Protein AF-A0A829W8C4-F1 (afdb_monomer)

Secondary structure (DSSP, 8-state):
--GGG--TT-EEEEEEPTTSSGGGGS-TTTTT-GGGGEEEEEEEEE-SSEEEEESSSS--TT-EEEEGGGTTEEP-SSS---EEEES-HHHHHHHHHHHHHHHHHHHHH--GGGTT-S-HHHHHHHHHHHH---

InterPro domains:
  IPR056982 Phage ProQ RNA-binding domain, C-terminal-like [PF24203] (1-131)

pLDDT: mean 91.71, std 7.44, range [55.72, 98.19]

Radius of gyration: 19.22 Å; Cα contacts (8 Å, |Δi|>4): 178; chains: 1; bounding box: 43×37×53 Å

Solvent-accessible surface area (backbone atoms only — not comparable to full-atom values): 7945 Å² total; per-residue (Å²): 140,58,80,83,80,63,53,76,73,38,70,34,30,30,40,52,30,84,90,25,77,61,44,71,76,50,48,84,89,38,71,85,41,70,70,72,40,52,45,72,27,20,28,66,42,83,58,94,53,36,40,31,31,13,69,38,89,86,51,84,57,72,69,44,40,21,29,57,87,56,82,42,38,42,62,69,94,71,92,69,53,34,44,44,75,36,81,43,65,66,58,50,54,52,50,54,49,49,55,48,53,52,49,55,55,49,56,69,70,70,47,88,84,43,75,80,68,64,54,70,70,58,54,51,52,53,50,52,63,72,67,60,76,133

Sequence (134 aa):
MEKSDFKIGQKVYLKINKGSNAARYISKDEVNNFESWINEKVVTKIGKKYITVMDSTESTYGEEKFDITQNFRHYYTVGSANYVLYLSKEDILKDMEYEKLYSEIKNLFSSWKNERKYTLNQLQKVKEILELTD

Mean predicted aligned error: 5.11 Å

Nearest PDB structures (foldseek):
  4qrl-assembly1_A  TM=4.304E-01  e=5.334E+00  Bacteroides uniformis ATCC 8492
  3iyo-assembly1_D  TM=3.008E-01  e=6.741E+00  Paslahepevirus balayani
  3iyo-assembly1_A  TM=3.090E-01  e=7.579E+00  Paslahepevirus balayani

Foldseek 3Di:
DALVLDDAFAKWKKFFDPPDPLCVPQDPVCNPPRVSRIDIWGFQDRDPFWTWTHNGNPDPPPIWIFGNVVVRQTDDDDDHGGIDIGNDPVVSVVVVVVVVVVVVVCVCPPDPVCVVVDDPVVVVVVVVVVPDDD

Structure (mmCIF, N/CA/C/O backbone):
data_AF-A0A829W8C4-F1
#
_entry.id   AF-A0A829W8C4-F1
#
loop_
_atom_site.group_PDB
_atom_site.id
_atom_site.type_symbol
_atom_site.label_atom_id
_atom_site.label_alt_id
_atom_site.label_comp_id
_atom_site.label_asym_id
_atom_site.label_entity_id
_atom_site.label_seq_id
_atom_site.pdbx_PDB_ins_code
_atom_site.Cartn_x
_atom_site.Cartn_y
_atom_site.Cartn_z
_atom_site.occupancy
_atom_site.B_iso_or_equiv
_atom_site.auth_seq_id
_atom_site.auth_comp_id
_atom_site.auth_asym_id
_atom_site.auth_atom_id
_atom_site.pdbx_PDB_model_num
ATOM 1 N N . MET A 1 1 ? 0.452 -11.987 6.641 1.00 93.62 1 MET A N 1
ATOM 2 C CA . MET A 1 1 ? -0.133 -11.338 7.830 1.00 93.62 1 MET A CA 1
ATOM 3 C C . MET A 1 1 ? -1.237 -12.232 8.332 1.00 93.62 1 MET A C 1
ATOM 5 O O . MET A 1 1 ? -1.939 -12.811 7.516 1.00 93.62 1 MET A O 1
ATOM 9 N N . GLU A 1 2 ? -1.394 -12.306 9.641 1.00 95.94 2 GLU A 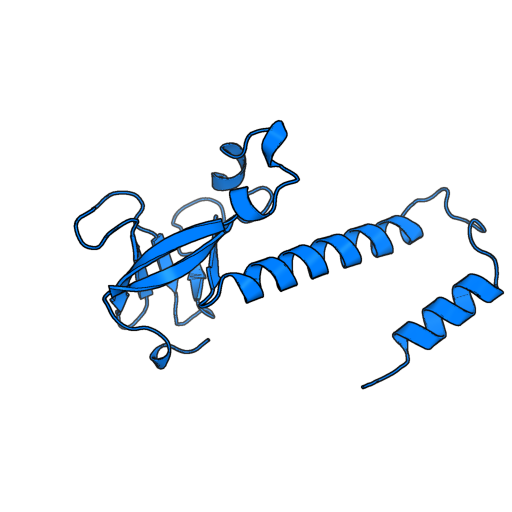N 1
ATOM 10 C CA . GLU A 1 2 ? -2.433 -13.051 10.335 1.00 95.94 2 GLU A CA 1
ATOM 11 C C . GLU A 1 2 ? -3.102 -12.158 11.380 1.00 95.94 2 GLU A C 1
ATOM 13 O O . GLU A 1 2 ? -2.559 -11.142 11.813 1.00 95.94 2 GLU A O 1
ATOM 18 N N . LYS A 1 3 ? -4.309 -12.529 11.822 1.00 96.06 3 LYS A N 1
ATOM 19 C CA . LYS A 1 3 ? -5.058 -11.723 12.803 1.00 96.06 3 LYS A CA 1
ATOM 20 C C . LYS A 1 3 ? -4.269 -11.518 14.107 1.00 96.06 3 LYS A C 1
ATOM 22 O O . LYS A 1 3 ? -4.412 -10.478 14.745 1.00 96.06 3 LYS A O 1
ATOM 27 N N . SER A 1 4 ? -3.471 -12.509 14.501 1.00 96.81 4 SER A N 1
ATOM 28 C CA . SER A 1 4 ? -2.629 -12.493 15.703 1.00 96.81 4 SER A CA 1
ATOM 29 C C . SER A 1 4 ? -1.500 -11.465 15.664 1.00 96.81 4 SER A C 1
ATOM 31 O O . SER A 1 4 ? -0.970 -11.127 16.720 1.00 96.81 4 SER A O 1
ATOM 33 N N . ASP A 1 5 ? -1.153 -10.950 14.483 1.00 96.94 5 ASP A N 1
ATOM 34 C CA . ASP A 1 5 ? -0.078 -9.968 14.317 1.00 96.94 5 ASP A CA 1
ATOM 35 C C . ASP A 1 5 ? -0.493 -8.559 14.776 1.00 96.94 5 ASP A C 1
ATOM 37 O O . ASP A 1 5 ? 0.343 -7.657 14.857 1.00 96.94 5 ASP A O 1
ATOM 41 N N . PHE A 1 6 ? -1.784 -8.365 15.074 1.00 97.62 6 PHE A N 1
ATOM 42 C CA . PHE A 1 6 ? -2.369 -7.078 15.427 1.00 97.62 6 PHE A CA 1
ATOM 43 C C . PHE A 1 6 ? -2.709 -6.985 16.915 1.00 97.62 6 PHE A C 1
ATOM 45 O O . PHE A 1 6 ? -3.290 -7.896 17.512 1.00 97.62 6 PHE A O 1
ATOM 52 N N . LYS A 1 7 ? -2.428 -5.820 17.501 1.00 97.69 7 LYS A N 1
ATOM 53 C CA . LYS A 1 7 ? -2.821 -5.431 18.862 1.00 97.69 7 LYS A CA 1
ATOM 54 C C . LYS A 1 7 ? -3.457 -4.045 18.842 1.00 97.69 7 LYS A C 1
ATOM 56 O O . LYS A 1 7 ? -3.047 -3.186 18.071 1.00 97.69 7 LYS A O 1
ATOM 61 N N . ILE A 1 8 ? -4.453 -3.807 19.693 1.00 96.88 8 ILE A N 1
ATOM 62 C CA . ILE A 1 8 ? -5.032 -2.462 19.839 1.00 96.88 8 ILE A CA 1
ATOM 63 C C . ILE A 1 8 ? -3.941 -1.505 20.342 1.00 96.88 8 ILE A C 1
ATOM 65 O O . ILE A 1 8 ? -3.169 -1.863 21.230 1.00 96.88 8 ILE A O 1
ATOM 69 N N . GLY A 1 9 ? -3.861 -0.313 19.750 1.00 96.06 9 GLY A N 1
ATOM 70 C CA . GLY A 1 9 ? -2.813 0.679 20.003 1.00 96.06 9 GLY A CA 1
ATOM 71 C C . GLY A 1 9 ? -1.538 0.485 19.172 1.00 96.06 9 GLY A C 1
ATOM 72 O O . GLY A 1 9 ? -0.655 1.336 19.210 1.00 96.06 9 GLY A O 1
ATOM 73 N N . GLN A 1 10 ? -1.426 -0.599 18.397 1.00 97.06 10 GLN A N 1
ATOM 74 C CA . GLN A 1 10 ? -0.280 -0.832 17.517 1.00 97.06 10 GLN A CA 1
ATOM 75 C C . GLN A 1 10 ? -0.288 0.134 16.332 1.00 97.06 10 GLN A C 1
ATOM 77 O O . GLN A 1 10 ? -1.314 0.300 15.669 1.00 97.06 10 GLN A O 1
ATOM 82 N N . LYS A 1 11 ? 0.880 0.706 16.025 1.00 97.62 11 LYS A N 1
ATOM 83 C CA . LYS A 1 11 ? 1.105 1.433 14.776 1.00 97.62 11 LYS A CA 1
ATOM 84 C C . LYS A 1 11 ? 1.200 0.455 13.603 1.00 97.62 11 LYS A C 1
ATOM 86 O O . LYS A 1 11 ? 1.902 -0.551 13.684 1.00 97.62 11 LYS A O 1
ATOM 91 N N . VAL A 1 12 ? 0.512 0.778 12.520 1.00 98.00 12 VAL A N 1
ATOM 92 C CA . VAL A 1 12 ? 0.529 0.067 11.240 1.00 98.00 12 VAL A CA 1
ATOM 93 C C . VAL A 1 12 ? 0.635 1.078 10.104 1.00 98.00 12 VAL A C 1
ATOM 95 O O . VAL A 1 12 ? 0.456 2.281 10.312 1.00 98.00 12 VAL A O 1
ATOM 98 N N . TYR A 1 13 ? 0.918 0.590 8.903 1.00 98.06 13 TYR A N 1
ATOM 99 C CA . TYR A 1 13 ? 1.208 1.437 7.754 1.00 98.06 13 TYR A CA 1
ATOM 100 C C . TYR A 1 13 ? 0.284 1.089 6.595 1.00 98.06 13 TYR A C 1
ATOM 102 O O . TYR A 1 13 ? 0.025 -0.083 6.319 1.00 98.06 13 TYR A O 1
ATOM 110 N N . LEU A 1 14 ? -0.226 2.113 5.920 1.00 97.75 14 LEU A N 1
ATOM 111 C CA . LEU A 1 14 ? -1.082 1.968 4.754 1.00 97.75 14 LEU A CA 1
ATOM 112 C C . LEU A 1 14 ? -0.350 2.475 3.516 1.00 97.75 14 LEU A C 1
ATOM 114 O O . LEU A 1 14 ? -0.043 3.663 3.437 1.00 97.75 14 LEU A O 1
ATOM 118 N N . LYS A 1 15 ? -0.137 1.601 2.529 1.00 97.50 15 LYS A N 1
ATOM 119 C CA . LYS A 1 15 ? 0.286 2.006 1.183 1.00 97.50 15 LYS A CA 1
ATOM 120 C C . LYS A 1 15 ? -0.933 2.490 0.407 1.00 97.50 15 LYS A C 1
ATOM 122 O O . LYS A 1 15 ? -1.916 1.756 0.294 1.00 97.50 15 LYS A O 1
ATOM 127 N N . ILE A 1 16 ? -0.870 3.687 -0.163 1.00 96.81 16 ILE A N 1
ATOM 128 C CA . ILE A 1 16 ? -1.892 4.198 -1.080 1.00 96.81 16 ILE A CA 1
ATOM 129 C C . ILE A 1 16 ? -1.815 3.435 -2.409 1.00 96.81 16 ILE A C 1
ATOM 131 O O . ILE A 1 16 ? -0.764 3.351 -3.043 1.00 96.81 16 ILE A O 1
ATOM 135 N N . ASN A 1 17 ? -2.946 2.910 -2.878 1.00 94.88 17 ASN A N 1
ATOM 136 C CA . ASN A 1 17 ? -3.037 2.279 -4.190 1.00 94.88 17 ASN A CA 1
ATOM 137 C C . ASN A 1 17 ? -2.947 3.327 -5.302 1.00 94.88 17 ASN A C 1
ATOM 139 O O . ASN A 1 17 ? -3.746 4.270 -5.353 1.00 94.88 17 ASN A O 1
ATOM 143 N N . LYS A 1 18 ? -2.022 3.127 -6.245 1.00 90.69 18 LYS A N 1
ATOM 144 C CA . LYS A 1 18 ? -1.921 3.940 -7.465 1.00 90.69 18 LYS A CA 1
ATOM 145 C C . LYS A 1 18 ? -3.247 3.909 -8.233 1.00 90.69 18 LYS A C 1
ATOM 147 O O . LYS A 1 18 ? -3.854 2.857 -8.407 1.00 90.69 18 LYS A O 1
ATOM 152 N N . GLY A 1 19 ? -3.714 5.080 -8.668 1.00 89.31 19 GLY A N 1
ATOM 153 C CA . GLY A 1 19 ? -4.991 5.232 -9.379 1.00 89.31 19 GLY A CA 1
ATOM 154 C C . GLY A 1 19 ? -6.249 5.147 -8.502 1.00 89.31 19 GLY A C 1
ATOM 155 O O . GLY A 1 19 ? -7.356 5.259 -9.028 1.00 89.31 19 GLY A O 1
ATOM 156 N N . SER A 1 20 ? -6.109 4.976 -7.184 1.00 93.44 20 SER A N 1
ATOM 157 C CA . SER A 1 20 ? -7.236 5.053 -6.249 1.00 93.44 20 SER A CA 1
ATOM 158 C C . SER A 1 20 ? -7.691 6.496 -6.001 1.00 93.44 20 SER A C 1
ATOM 160 O O . SER A 1 20 ? -7.036 7.455 -6.417 1.00 93.44 20 SER A O 1
ATOM 162 N N . ASN A 1 21 ? -8.815 6.677 -5.299 1.00 92.56 21 ASN A N 1
ATOM 163 C CA . ASN A 1 21 ? -9.274 8.019 -4.943 1.00 92.56 21 ASN A CA 1
ATOM 164 C C . ASN A 1 21 ? -8.304 8.706 -3.968 1.00 92.56 21 ASN A C 1
ATOM 166 O O . ASN A 1 21 ? -8.066 9.901 -4.103 1.00 92.56 21 ASN A O 1
ATOM 170 N N . ALA A 1 22 ? -7.697 7.952 -3.045 1.00 92.94 22 ALA A N 1
ATOM 171 C CA . ALA A 1 22 ? -6.692 8.480 -2.120 1.00 92.94 22 ALA A CA 1
ATOM 172 C C . ALA A 1 22 ? -5.451 9.033 -2.846 1.00 92.94 22 ALA A C 1
ATOM 174 O O . ALA A 1 22 ? -4.919 10.066 -2.451 1.00 92.94 22 ALA A O 1
ATOM 175 N N . ALA A 1 23 ? -5.045 8.418 -3.962 1.00 94.00 23 ALA A N 1
ATOM 176 C CA . ALA A 1 23 ? -3.901 8.883 -4.751 1.00 94.00 23 ALA A CA 1
ATOM 177 C C . ALA A 1 23 ? -4.100 10.278 -5.376 1.00 94.00 23 ALA A C 1
ATOM 179 O O . ALA A 1 23 ? -3.126 10.918 -5.759 1.00 94.00 23 ALA A O 1
ATOM 180 N N . ARG A 1 24 ? -5.342 10.777 -5.478 1.00 91.31 24 ARG A N 1
ATOM 181 C CA . ARG A 1 24 ? -5.637 12.113 -6.035 1.00 91.31 24 ARG A CA 1
ATOM 182 C C . ARG A 1 24 ? -5.159 13.260 -5.151 1.00 91.31 24 ARG A C 1
ATOM 184 O O . ARG A 1 24 ? -5.087 14.388 -5.628 1.00 91.31 24 ARG A O 1
ATOM 191 N N . TYR A 1 25 ? -4.883 12.974 -3.883 1.00 91.31 25 TYR A N 1
ATOM 192 C CA . TYR A 1 25 ? -4.434 13.963 -2.908 1.00 91.31 25 TYR A CA 1
ATOM 193 C C . TYR A 1 25 ? -2.909 14.034 -2.793 1.00 91.31 25 TYR A C 1
ATOM 195 O O . TYR A 1 25 ? -2.404 14.883 -2.068 1.00 91.31 25 TYR A O 1
ATOM 203 N N . ILE A 1 26 ? -2.181 13.184 -3.522 1.00 92.69 26 ILE A N 1
ATOM 204 C CA . ILE A 1 26 ? -0.722 13.252 -3.610 1.00 92.69 26 ILE A CA 1
ATOM 205 C C . ILE A 1 26 ? -0.366 14.335 -4.624 1.00 92.69 26 ILE A C 1
ATOM 207 O O . ILE A 1 26 ? -0.836 14.312 -5.768 1.00 92.69 26 ILE A O 1
ATOM 211 N N . SER A 1 27 ? 0.438 15.310 -4.202 1.00 90.50 27 SER A N 1
ATOM 212 C CA . SER A 1 27 ? 0.825 16.411 -5.077 1.00 90.50 27 SER A CA 1
ATOM 213 C C . SER A 1 27 ? 1.744 15.935 -6.208 1.00 90.50 27 SER A C 1
ATOM 215 O O . SER A 1 27 ? 2.403 14.896 -6.129 1.00 90.50 27 SER A O 1
ATOM 217 N N . LYS A 1 28 ? 1.810 16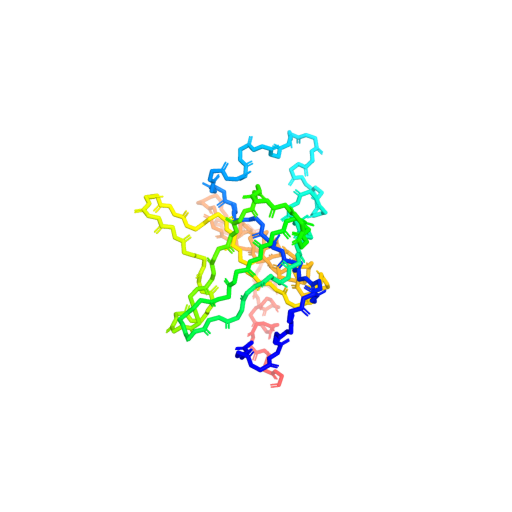.711 -7.296 1.00 88.62 28 LYS A N 1
ATOM 218 C CA . LYS A 1 28 ? 2.688 16.388 -8.435 1.00 88.62 28 LYS A CA 1
ATOM 219 C C . LYS A 1 28 ? 4.163 16.349 -8.039 1.00 88.62 28 LYS A C 1
ATOM 221 O O . LYS A 1 28 ? 4.902 15.543 -8.594 1.00 88.62 28 LYS A O 1
ATOM 226 N N . ASP A 1 29 ? 4.559 17.183 -7.084 1.00 90.75 29 ASP A N 1
ATOM 227 C CA . ASP A 1 29 ? 5.940 17.258 -6.606 1.00 90.75 29 ASP A CA 1
ATOM 228 C C . ASP A 1 29 ? 6.291 16.062 -5.703 1.00 90.75 29 ASP A C 1
ATOM 230 O O . ASP A 1 29 ? 7.450 15.663 -5.607 1.00 90.75 29 ASP A O 1
ATOM 234 N N . GLU A 1 30 ? 5.283 15.426 -5.103 1.00 89.75 30 GLU A N 1
ATOM 235 C CA . GLU A 1 30 ? 5.442 14.283 -4.202 1.00 89.75 30 GLU A CA 1
ATOM 236 C C . GLU A 1 30 ? 5.236 12.928 -4.882 1.00 89.75 30 GLU A C 1
ATOM 238 O O . GLU A 1 30 ? 5.602 11.903 -4.316 1.00 89.75 30 GLU A O 1
ATOM 243 N N . VAL A 1 31 ? 4.719 12.890 -6.114 1.00 86.19 31 VAL A N 1
ATOM 244 C CA . VAL A 1 31 ? 4.353 11.640 -6.807 1.00 86.19 31 VAL A CA 1
ATOM 245 C C . VAL A 1 31 ? 5.501 10.620 -6.882 1.00 86.19 31 VAL A C 1
ATOM 247 O O . VAL A 1 31 ? 5.253 9.416 -6.866 1.00 86.19 31 VAL A O 1
ATOM 250 N N . ASN A 1 32 ? 6.751 11.095 -6.914 1.00 86.38 32 ASN A N 1
ATOM 251 C CA . ASN A 1 32 ? 7.962 10.268 -6.966 1.00 86.38 32 ASN A CA 1
ATOM 252 C C . ASN A 1 32 ? 8.602 10.012 -5.590 1.00 86.38 32 ASN A C 1
ATOM 254 O O . ASN A 1 32 ? 9.584 9.278 -5.502 1.00 86.38 32 ASN A O 1
ATOM 258 N N . ASN A 1 33 ? 8.074 10.608 -4.522 1.00 91.44 33 ASN A N 1
ATOM 259 C CA . ASN A 1 33 ? 8.527 10.395 -3.155 1.00 91.44 33 ASN A CA 1
ATOM 260 C C . ASN A 1 33 ? 7.684 9.295 -2.500 1.00 91.44 33 ASN A C 1
ATOM 262 O O . ASN A 1 33 ? 6.520 9.529 -2.177 1.00 91.44 33 ASN A O 1
ATOM 266 N N . PHE A 1 34 ? 8.269 8.117 -2.267 1.00 91.56 34 PHE A N 1
ATOM 267 C CA . PHE A 1 34 ? 7.559 6.969 -1.688 1.00 91.56 34 PHE A CA 1
ATOM 268 C C . PHE A 1 34 ? 6.912 7.265 -0.335 1.00 91.56 34 PHE A C 1
ATOM 270 O O . PHE A 1 34 ? 5.830 6.761 -0.062 1.00 91.56 34 PHE A O 1
ATOM 277 N N . GLU A 1 35 ? 7.514 8.140 0.465 1.00 92.50 35 GLU A N 1
ATOM 278 C CA . GLU A 1 35 ? 6.984 8.532 1.772 1.00 92.50 35 GLU A CA 1
ATOM 279 C C . GLU A 1 35 ? 5.588 9.158 1.685 1.00 92.50 35 GLU A C 1
ATOM 281 O O . GLU A 1 35 ? 4.736 8.892 2.526 1.00 92.50 35 GLU A O 1
ATOM 286 N N . SER A 1 36 ? 5.309 9.916 0.621 1.00 93.75 36 SER A N 1
ATOM 287 C CA . SER A 1 36 ? 3.993 10.541 0.410 1.00 93.75 36 SER A CA 1
ATOM 288 C C . SER A 1 36 ? 2.870 9.540 0.113 1.00 93.75 36 SER A C 1
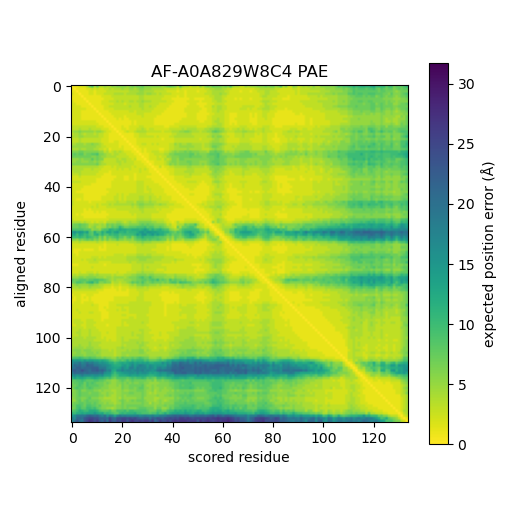ATOM 290 O O . SER A 1 36 ? 1.690 9.880 0.177 1.00 93.75 36 SER A O 1
ATOM 292 N N . TRP A 1 37 ? 3.227 8.293 -0.205 1.00 96.00 37 TRP A N 1
ATOM 293 C CA . TRP A 1 37 ? 2.290 7.205 -0.475 1.00 96.00 37 TRP A CA 1
ATOM 294 C C . TRP A 1 37 ? 2.004 6.350 0.765 1.00 96.00 37 TRP A C 1
ATOM 296 O O . TRP A 1 37 ? 1.295 5.346 0.649 1.00 96.00 37 TRP A O 1
ATOM 306 N N . ILE A 1 38 ? 2.554 6.711 1.929 1.00 96.56 38 ILE A N 1
ATOM 307 C CA . ILE A 1 38 ? 2.476 5.926 3.162 1.00 96.56 38 ILE A CA 1
ATOM 308 C C . ILE A 1 38 ? 1.745 6.724 4.238 1.00 96.56 38 ILE A C 1
ATOM 310 O O . ILE A 1 38 ? 2.203 7.779 4.664 1.00 96.56 38 ILE A O 1
ATOM 314 N N . ASN A 1 39 ? 0.647 6.165 4.745 1.00 95.44 39 ASN A N 1
ATOM 315 C CA . ASN A 1 39 ? -0.040 6.708 5.912 1.00 95.44 39 ASN A CA 1
ATOM 316 C C . ASN A 1 39 ? 0.256 5.854 7.144 1.00 95.44 39 ASN A C 1
ATOM 318 O O . ASN A 1 39 ? 0.051 4.639 7.128 1.00 95.44 39 ASN A O 1
ATOM 322 N N . GLU A 1 40 ? 0.669 6.492 8.233 1.00 96.25 40 GLU A N 1
ATOM 323 C CA . GLU A 1 40 ? 0.738 5.844 9.541 1.00 96.25 40 GLU A CA 1
ATOM 324 C C . GLU A 1 40 ? -0.643 5.857 10.199 1.00 96.25 40 GLU A C 1
ATOM 326 O O . GLU A 1 40 ? -1.334 6.875 10.204 1.00 96.25 40 GLU A O 1
ATOM 331 N N . LYS A 1 41 ? -1.058 4.719 10.755 1.00 96.44 41 LYS A N 1
ATOM 332 C CA . LYS A 1 41 ? -2.332 4.570 11.463 1.00 96.44 41 LYS A CA 1
ATOM 333 C C . LYS A 1 41 ? -2.138 3.748 12.729 1.00 96.44 41 LYS A C 1
ATOM 335 O O . LYS A 1 41 ? -1.142 3.046 12.894 1.00 96.44 41 LYS A O 1
ATOM 340 N N . VAL A 1 42 ? -3.123 3.796 13.612 1.00 97.06 42 VAL A N 1
ATOM 341 C CA . VAL A 1 42 ? -3.179 3.013 14.844 1.00 97.06 42 VAL A CA 1
ATOM 342 C C . VAL A 1 42 ? -4.340 2.032 14.774 1.00 97.06 42 VAL A C 1
ATOM 344 O O . VAL A 1 42 ? -5.451 2.401 14.397 1.00 97.06 42 VAL A O 1
ATOM 347 N N . VAL A 1 43 ? -4.105 0.779 15.158 1.00 97.62 43 VAL A N 1
ATOM 348 C CA . VAL A 1 43 ? -5.155 -0.238 15.290 1.00 97.62 43 VAL A CA 1
ATOM 349 C C . VAL A 1 43 ? -6.064 0.126 16.462 1.00 97.62 43 VAL A C 1
ATOM 351 O O . VAL A 1 43 ? -5.633 0.117 17.614 1.00 97.62 43 VAL A O 1
ATOM 354 N N . THR A 1 44 ? -7.339 0.395 16.195 1.00 97.00 44 THR A N 1
ATOM 355 C CA . THR A 1 44 ? -8.314 0.781 17.231 1.00 97.00 44 THR A CA 1
ATOM 356 C C . THR A 1 44 ? -9.297 -0.334 17.564 1.00 97.00 44 THR A C 1
ATOM 358 O O . THR A 1 44 ? -9.799 -0.404 18.686 1.00 97.00 44 THR A O 1
ATOM 361 N N . LYS A 1 45 ? -9.551 -1.258 16.629 1.00 96.25 45 LYS A N 1
ATOM 362 C CA . LYS A 1 45 ? -10.455 -2.393 16.855 1.00 96.25 45 LYS A CA 1
ATOM 363 C C . LYS A 1 45 ? -10.009 -3.636 16.100 1.00 96.25 45 LYS A C 1
ATOM 365 O O . LYS A 1 45 ? -9.701 -3.588 14.914 1.00 96.25 45 LYS A O 1
ATOM 370 N N . ILE A 1 46 ? -10.075 -4.776 16.782 1.00 97.69 46 ILE A N 1
ATOM 371 C CA . ILE A 1 46 ? -9.818 -6.100 16.209 1.00 97.69 46 ILE A CA 1
ATOM 372 C C . ILE A 1 46 ? -11.106 -6.916 16.322 1.00 97.69 46 ILE A C 1
ATOM 374 O O . ILE A 1 46 ? -11.438 -7.464 17.372 1.00 97.69 46 ILE A O 1
ATOM 378 N N . GLY A 1 47 ? -11.879 -6.965 15.241 1.00 96.38 47 GLY A N 1
ATOM 379 C CA . GLY A 1 47 ? -13.139 -7.695 15.174 1.00 96.38 47 GLY A CA 1
ATOM 380 C C . GLY A 1 47 ? -12.979 -9.160 14.764 1.00 96.38 47 GLY A C 1
ATOM 381 O O . GLY A 1 47 ? -11.882 -9.689 14.578 1.00 96.38 47 GLY A O 1
ATOM 382 N N . LYS A 1 48 ? -14.114 -9.846 14.586 1.00 95.69 48 LYS A N 1
ATOM 383 C CA . LYS A 1 48 ? -14.138 -11.187 13.978 1.00 95.69 48 LYS A CA 1
ATOM 384 C C . LYS A 1 48 ? -13.807 -11.134 12.483 1.00 95.69 48 LYS A C 1
ATOM 386 O O . LYS A 1 48 ? -13.046 -11.966 12.014 1.00 95.69 48 LYS A O 1
ATOM 391 N N . LYS A 1 49 ? -14.384 -10.159 11.772 1.00 96.56 49 LYS A N 1
ATOM 392 C CA . LYS A 1 49 ? -14.255 -10.001 10.317 1.00 96.56 49 LYS A CA 1
ATOM 393 C C . LYS A 1 49 ? -13.263 -8.912 9.905 1.00 96.56 49 LYS A C 1
ATOM 395 O O . LYS A 1 49 ? -12.603 -9.063 8.890 1.00 96.56 49 LYS A O 1
ATOM 400 N N . TYR A 1 50 ? -13.149 -7.836 10.682 1.00 97.94 50 TYR A N 1
ATOM 401 C CA . TYR A 1 50 ? -12.378 -6.658 10.286 1.00 97.94 50 TYR A CA 1
ATOM 402 C C . TYR A 1 50 ? -11.330 -6.265 11.324 1.00 97.94 50 TYR A C 1
ATOM 404 O O . TYR A 1 50 ? -11.589 -6.371 12.525 1.00 97.94 50 TYR A O 1
ATOM 412 N N . ILE A 1 51 ? -10.200 -5.745 10.849 1.00 97.81 51 ILE A N 1
ATOM 413 C CA . ILE A 1 51 ? -9.318 -4.850 11.606 1.00 97.81 51 ILE A CA 1
ATOM 414 C C . ILE A 1 51 ? -9.707 -3.414 11.258 1.00 97.81 51 ILE A C 1
ATOM 416 O O . ILE A 1 51 ? -9.891 -3.105 10.082 1.00 97.81 51 ILE A O 1
ATOM 420 N N . THR A 1 52 ? -9.837 -2.552 12.262 1.00 97.38 52 THR A N 1
ATOM 421 C CA . THR A 1 52 ? -10.078 -1.116 12.084 1.00 97.38 52 THR A CA 1
ATOM 422 C C . THR A 1 52 ? -8.848 -0.333 12.515 1.00 97.38 52 THR A C 1
ATOM 424 O O . THR A 1 52 ? -8.289 -0.600 13.585 1.00 97.38 52 THR A O 1
ATOM 427 N N . VAL A 1 53 ? -8.460 0.645 11.701 1.00 97.25 53 VAL A N 1
ATOM 428 C CA . VAL A 1 53 ? -7.335 1.546 11.963 1.00 97.25 53 VAL A CA 1
ATOM 429 C C . VAL A 1 53 ? -7.768 3.000 11.778 1.00 97.25 53 V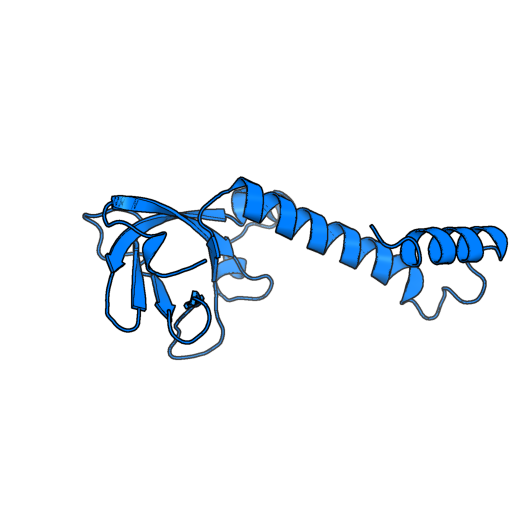AL A C 1
ATOM 431 O O . VAL A 1 53 ? -8.654 3.283 10.975 1.00 97.25 53 VAL A O 1
ATOM 434 N N . MET A 1 54 ? -7.167 3.914 12.534 1.00 95.88 54 MET A N 1
ATOM 435 C CA . MET A 1 54 ? -7.485 5.351 12.548 1.00 95.88 54 MET A CA 1
ATOM 436 C C . MET A 1 54 ? -6.200 6.172 12.732 1.00 95.88 54 MET A C 1
ATOM 438 O O . MET A 1 54 ? -5.156 5.602 13.040 1.00 95.88 54 MET A O 1
ATOM 442 N N . ASP A 1 55 ? -6.246 7.495 12.548 1.00 92.19 55 ASP A N 1
ATOM 443 C CA . ASP A 1 55 ? -5.065 8.365 12.761 1.00 92.19 55 ASP A CA 1
ATOM 444 C C . ASP A 1 55 ? -4.587 8.364 14.219 1.00 92.19 55 ASP A C 1
ATOM 446 O O . ASP A 1 55 ? -3.397 8.466 14.506 1.00 92.19 55 ASP A O 1
ATOM 450 N N . SER A 1 56 ? -5.520 8.206 15.154 1.00 86.00 56 SER A N 1
ATOM 451 C CA . SER A 1 56 ? -5.243 8.049 16.576 1.00 86.00 56 SER A CA 1
ATOM 452 C C . SER A 1 56 ? -6.337 7.209 17.228 1.00 86.00 56 SER A C 1
ATOM 454 O O . SER A 1 56 ? -7.387 6.963 16.635 1.00 86.00 56 SER A O 1
ATOM 456 N N . THR A 1 57 ? -6.116 6.783 18.471 1.00 79.31 57 THR A N 1
ATOM 457 C CA . THR A 1 57 ? -7.122 6.058 19.263 1.00 79.31 57 THR A CA 1
ATOM 458 C C . THR A 1 57 ? -8.300 6.927 19.708 1.00 79.31 57 THR A C 1
ATOM 460 O O . THR A 1 57 ? -9.301 6.388 20.168 1.00 79.31 57 THR A O 1
ATOM 463 N N . GLU A 1 58 ? -8.183 8.251 19.591 1.00 80.06 58 GLU A N 1
ATOM 464 C CA . GLU A 1 58 ? -9.189 9.229 20.031 1.00 80.06 58 GLU A CA 1
ATOM 465 C C . GLU A 1 58 ? -9.965 9.854 18.859 1.00 80.06 58 GLU A C 1
ATOM 467 O O . GLU A 1 58 ? -10.975 10.524 19.064 1.00 80.06 58 GLU A O 1
ATOM 472 N N . SER A 1 59 ? -9.508 9.641 17.622 1.00 74.69 59 SER A N 1
ATOM 473 C CA . SER A 1 59 ? -10.138 10.175 16.415 1.00 74.69 59 SER A CA 1
ATOM 474 C C . SER A 1 59 ? -11.237 9.247 15.901 1.00 74.69 59 SER A C 1
ATOM 476 O O . SER A 1 59 ? -11.084 8.030 15.892 1.00 74.69 59 SER A O 1
ATOM 478 N N . THR A 1 60 ? -12.328 9.821 15.394 1.00 72.44 60 THR A N 1
ATOM 479 C CA . THR A 1 60 ? -13.316 9.109 14.561 1.00 72.44 60 THR A CA 1
ATOM 480 C C . THR A 1 60 ? -13.128 9.377 13.065 1.00 72.44 60 THR A C 1
ATOM 482 O O . THR A 1 60 ? -13.816 8.780 12.237 1.00 72.44 60 THR A O 1
ATOM 485 N N . TYR A 1 61 ? -12.193 10.260 12.705 1.00 74.38 61 TYR A N 1
ATOM 486 C CA . TYR A 1 61 ? -11.831 10.568 11.325 1.00 74.38 61 TYR A CA 1
ATOM 487 C C . TYR A 1 61 ? -10.736 9.629 10.815 1.00 74.38 61 TYR A C 1
ATOM 489 O O . TYR A 1 61 ? -9.891 9.156 11.578 1.00 74.38 61 TYR A O 1
ATOM 497 N N . GLY A 1 62 ? -10.757 9.374 9.503 1.00 81.94 62 GLY A N 1
ATOM 498 C CA . GLY A 1 62 ? -9.761 8.528 8.848 1.00 81.94 62 GLY A CA 1
ATOM 499 C C . G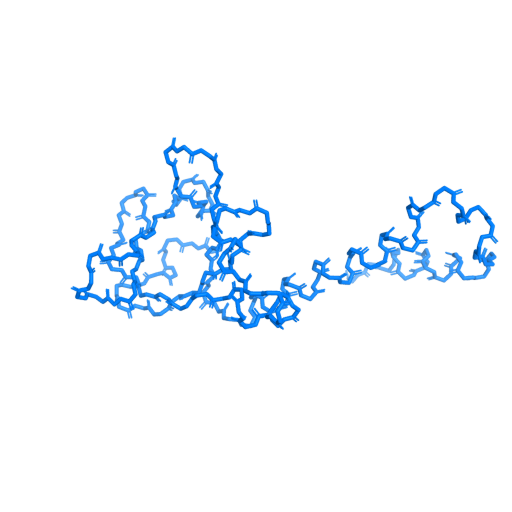LY A 1 62 ? -9.848 7.055 9.253 1.00 81.94 62 GLY A C 1
ATOM 500 O O . GLY A 1 62 ? -8.810 6.389 9.281 1.00 81.94 62 GLY A O 1
ATOM 501 N N . GLU A 1 63 ? -11.051 6.584 9.613 1.00 93.31 63 GLU A N 1
ATOM 502 C CA . GLU A 1 63 ? -11.343 5.176 9.889 1.00 93.31 63 GLU A CA 1
ATOM 503 C C . GLU A 1 63 ? -11.224 4.348 8.607 1.00 93.31 63 GLU A C 1
ATOM 505 O O . GLU A 1 63 ? -12.024 4.504 7.688 1.00 93.31 63 GLU A O 1
ATOM 510 N N . GLU A 1 64 ? -10.292 3.401 8.596 1.00 96.12 64 GLU A N 1
ATOM 511 C CA . GLU A 1 64 ? -10.148 2.416 7.526 1.00 96.12 64 GLU A CA 1
ATOM 512 C C . GLU A 1 64 ? -10.365 1.006 8.087 1.00 96.12 64 GLU A C 1
ATOM 514 O O . GLU A 1 64 ? -9.962 0.686 9.213 1.00 96.12 64 GLU A O 1
ATOM 519 N N . LYS A 1 65 ? -11.016 0.139 7.306 1.00 97.38 65 LYS A N 1
ATOM 520 C CA . LYS A 1 65 ? -11.332 -1.243 7.703 1.00 97.38 65 LYS A CA 1
ATOM 521 C C . LYS A 1 65 ? -10.713 -2.236 6.736 1.00 97.38 65 LYS A C 1
ATOM 523 O O . LYS A 1 65 ? -10.813 -2.066 5.529 1.00 97.38 65 LYS A O 1
ATOM 528 N N . PHE A 1 66 ? -10.154 -3.320 7.256 1.00 98.19 66 PHE A N 1
ATOM 529 C CA . PHE A 1 66 ? -9.514 -4.369 6.461 1.00 98.19 66 PHE A CA 1
ATOM 530 C C . PHE A 1 66 ? -10.136 -5.725 6.782 1.00 98.19 66 PHE A C 1
ATOM 532 O O . PHE A 1 66 ? -10.218 -6.113 7.948 1.00 98.19 66 PHE A O 1
ATOM 539 N N . ASP A 1 67 ? -10.616 -6.426 5.755 1.00 97.75 67 ASP A N 1
ATOM 540 C CA . ASP A 1 67 ? -11.314 -7.706 5.879 1.00 97.75 67 ASP A CA 1
ATOM 541 C C . ASP A 1 67 ? -10.322 -8.857 6.059 1.00 97.75 67 ASP A C 1
ATOM 543 O O . ASP A 1 67 ? -9.629 -9.266 5.129 1.00 97.75 67 ASP A O 1
ATOM 547 N N . ILE A 1 68 ? -10.288 -9.405 7.271 1.00 97.25 68 ILE A N 1
ATOM 548 C CA . ILE A 1 68 ? -9.413 -10.511 7.672 1.00 97.25 68 ILE A CA 1
ATOM 549 C C . ILE A 1 68 ? -9.707 -11.757 6.825 1.00 97.25 68 ILE A C 1
ATOM 551 O O . ILE A 1 68 ? -8.798 -12.505 6.485 1.00 97.25 68 ILE A O 1
ATOM 555 N N . THR A 1 69 ? -10.969 -11.969 6.435 1.00 95.44 69 THR A N 1
ATOM 556 C CA . THR A 1 69 ? -11.383 -13.145 5.651 1.00 95.44 69 THR A CA 1
ATOM 557 C C . THR A 1 69 ? -10.994 -13.052 4.177 1.00 95.44 69 THR A C 1
ATOM 559 O O . THR A 1 69 ? -11.049 -14.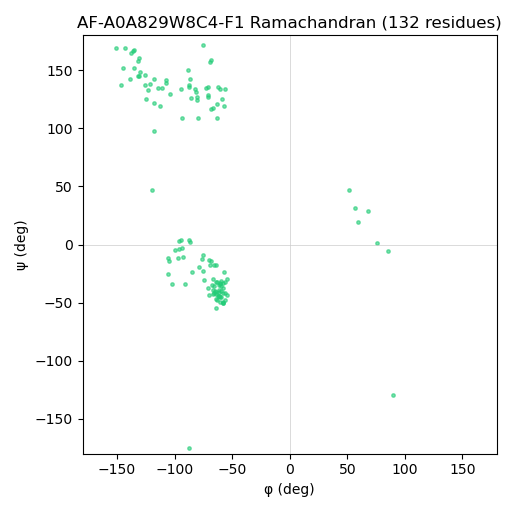050 3.465 1.00 95.44 69 THR A O 1
ATOM 562 N N . GLN A 1 70 ? -10.575 -11.868 3.721 1.00 94.88 70 GLN A N 1
ATOM 563 C CA . GLN A 1 70 ? -10.101 -11.622 2.362 1.00 94.88 70 GLN A CA 1
ATOM 564 C C . GLN A 1 70 ? -8.659 -11.119 2.357 1.00 94.88 70 GLN A C 1
ATOM 566 O O . GLN A 1 70 ? -8.349 -10.136 1.688 1.00 94.88 70 GLN A O 1
ATOM 571 N N . ASN A 1 71 ? -7.783 -11.781 3.119 1.00 95.00 71 ASN A N 1
ATOM 572 C CA . ASN A 1 71 ? -6.356 -11.458 3.190 1.00 95.00 71 ASN A CA 1
ATOM 573 C C . ASN A 1 71 ? -6.100 -9.965 3.475 1.00 95.00 71 ASN A C 1
ATOM 575 O O . ASN A 1 71 ? -5.328 -9.302 2.786 1.00 95.00 71 ASN A O 1
ATOM 579 N N . PHE A 1 72 ? -6.815 -9.419 4.462 1.00 97.06 72 PHE A N 1
ATOM 580 C CA . PHE A 1 72 ? -6.721 -8.017 4.875 1.00 97.06 72 PHE A CA 1
ATOM 581 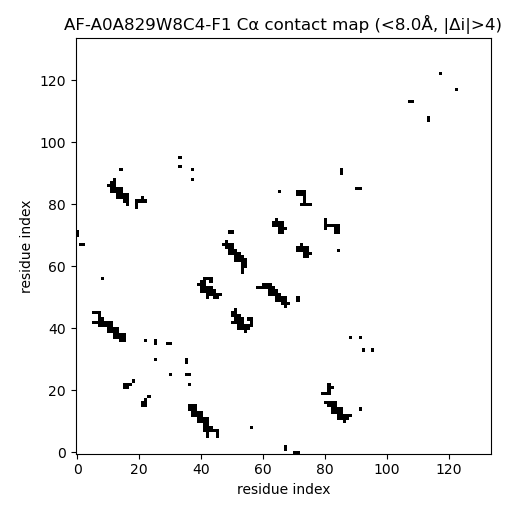C C . PHE A 1 72 ? -6.994 -7.025 3.741 1.00 97.06 72 PHE A C 1
ATOM 583 O O . PHE A 1 72 ? -6.448 -5.925 3.727 1.00 97.06 72 PHE A O 1
ATOM 590 N N . ARG A 1 73 ? -7.859 -7.380 2.784 1.00 96.25 73 ARG A N 1
ATOM 591 C CA . ARG A 1 73 ? -8.288 -6.451 1.737 1.00 96.25 73 ARG A CA 1
ATOM 592 C C . ARG A 1 73 ? -8.989 -5.249 2.359 1.00 96.25 73 ARG A C 1
ATOM 594 O O . ARG A 1 73 ? -9.874 -5.403 3.201 1.00 96.25 73 ARG A O 1
ATOM 601 N N . HIS A 1 74 ? -8.629 -4.056 1.898 1.00 97.62 74 HIS A N 1
ATOM 602 C CA . HIS A 1 74 ? -9.307 -2.835 2.304 1.00 97.62 74 HIS A CA 1
ATOM 603 C C . HIS A 1 74 ? -10.799 -2.896 1.954 1.00 97.62 74 HIS A C 1
ATOM 605 O O . HIS A 1 74 ? -11.170 -3.152 0.804 1.00 97.62 74 HIS A O 1
ATOM 611 N N . TYR A 1 75 ? -11.645 -2.691 2.958 1.00 96.31 75 TYR A N 1
ATOM 612 C CA . TYR A 1 75 ? -13.091 -2.694 2.836 1.00 96.31 75 TYR A CA 1
ATOM 613 C C . TYR A 1 75 ? -13.573 -1.345 2.307 1.00 96.31 75 TYR A C 1
ATOM 615 O O . TYR A 1 75 ? -13.232 -0.292 2.832 1.00 96.31 75 TYR A O 1
ATOM 623 N N . TYR A 1 76 ? -14.428 -1.384 1.295 1.00 91.19 76 TYR A N 1
ATOM 624 C CA . TYR A 1 76 ? -15.078 -0.212 0.726 1.00 91.19 76 TYR A CA 1
ATOM 625 C C . TYR A 1 76 ? -16.488 -0.598 0.283 1.00 91.19 76 TYR A C 1
ATOM 627 O O . TYR A 1 76 ? -16.755 -1.753 -0.051 1.00 91.19 76 TYR A O 1
ATOM 635 N N . THR A 1 77 ? -17.404 0.366 0.281 1.00 87.25 77 THR A N 1
ATOM 636 C CA . THR A 1 77 ? -18.791 0.156 -0.163 1.00 87.25 77 THR A CA 1
ATOM 637 C C . THR A 1 77 ? -18.976 0.448 -1.648 1.00 87.25 77 THR A C 1
ATOM 639 O O . THR A 1 77 ? -19.759 -0.223 -2.312 1.00 87.25 77 THR A O 1
ATOM 642 N N . VAL A 1 78 ? -18.245 1.430 -2.182 1.00 83.94 78 VAL A N 1
ATOM 643 C CA . VAL A 1 78 ? -18.319 1.874 -3.580 1.00 83.94 78 VAL A CA 1
ATOM 644 C C . VAL A 1 78 ? -16.907 2.144 -4.100 1.00 83.94 78 VAL A C 1
ATOM 646 O O . VAL A 1 78 ? -16.067 2.669 -3.373 1.00 83.94 78 VAL A O 1
ATOM 649 N N . GLY A 1 79 ? -16.649 1.804 -5.365 1.00 85.81 79 GLY A N 1
ATOM 650 C CA . GLY A 1 79 ? -15.374 2.072 -6.031 1.00 85.81 79 GLY A CA 1
ATOM 651 C C . GLY A 1 79 ? -14.355 0.948 -5.857 1.00 85.81 79 GLY A C 1
ATOM 652 O O . GLY A 1 79 ? -14.648 -0.211 -6.153 1.00 85.81 79 GLY A O 1
ATOM 653 N N . SER A 1 80 ? -13.141 1.300 -5.439 1.00 89.94 80 SER A N 1
ATOM 654 C CA . SER A 1 80 ? -12.028 0.369 -5.262 1.00 89.94 80 SER A CA 1
ATOM 655 C C . SER A 1 80 ? -11.282 0.630 -3.954 1.00 89.94 80 SER A C 1
ATOM 657 O O . SER A 1 80 ? -11.456 1.655 -3.294 1.00 89.94 80 SER A O 1
ATOM 659 N N . ALA A 1 81 ? -10.438 -0.325 -3.571 1.00 94.44 81 ALA A N 1
ATOM 660 C CA . ALA A 1 81 ? -9.593 -0.211 -2.396 1.00 94.44 81 ALA A CA 1
ATOM 661 C C . ALA A 1 81 ? -8.600 0.953 -2.546 1.00 94.44 81 ALA A C 1
ATOM 663 O O . ALA A 1 81 ? -7.755 0.940 -3.440 1.00 94.44 81 ALA A O 1
ATOM 664 N N . ASN A 1 82 ? -8.653 1.917 -1.626 1.00 96.06 82 ASN A N 1
ATOM 665 C CA . ASN A 1 82 ? -7.660 2.990 -1.541 1.00 96.06 82 ASN A CA 1
ATOM 666 C C . ASN A 1 82 ? -6.310 2.550 -0.971 1.00 96.06 82 ASN A C 1
ATOM 668 O O . ASN A 1 82 ? -5.294 3.123 -1.350 1.00 96.06 82 ASN A O 1
ATOM 672 N N . TYR A 1 83 ? -6.291 1.554 -0.084 1.00 97.25 83 TYR A N 1
ATOM 673 C CA . TYR A 1 83 ? -5.114 1.243 0.721 1.00 97.25 83 TYR A CA 1
ATOM 674 C C . TYR A 1 83 ? -4.773 -0.247 0.715 1.00 97.25 83 TYR A C 1
ATOM 676 O O . TYR A 1 83 ? -5.640 -1.098 0.498 1.00 97.25 83 TYR A O 1
ATOM 684 N N . VAL A 1 84 ? -3.514 -0.553 1.016 1.00 97.38 84 VAL A N 1
ATOM 685 C CA . VAL A 1 84 ? -3.025 -1.887 1.382 1.00 97.38 84 VAL A CA 1
ATOM 686 C C . VAL A 1 84 ? -2.360 -1.783 2.752 1.00 97.38 84 VAL A C 1
ATOM 688 O O . VAL A 1 84 ? -1.602 -0.846 2.997 1.00 97.38 84 VAL A O 1
ATOM 691 N N . LEU A 1 85 ? -2.686 -2.710 3.651 1.00 98.00 85 LEU A N 1
ATOM 692 C CA . LEU A 1 85 ? -2.220 -2.720 5.039 1.00 98.00 85 LEU A CA 1
ATOM 693 C C . LEU A 1 85 ? -0.880 -3.455 5.167 1.00 98.00 85 LEU A C 1
ATOM 695 O O . LEU A 1 85 ? -0.734 -4.551 4.634 1.00 98.00 85 LEU A O 1
ATOM 699 N N . TYR A 1 86 ? 0.054 -2.877 5.921 1.00 98.12 86 TYR A N 1
ATOM 700 C CA . TYR A 1 86 ? 1.351 -3.464 6.258 1.00 98.12 86 TYR A CA 1
ATOM 701 C C . TYR A 1 86 ? 1.665 -3.273 7.744 1.00 98.12 86 TYR A C 1
ATOM 703 O O . TYR A 1 86 ? 1.245 -2.303 8.381 1.00 98.12 86 TYR A O 1
ATOM 711 N N . LEU A 1 87 ? 2.446 -4.204 8.292 1.00 97.38 87 LEU A N 1
ATOM 712 C CA . LEU A 1 87 ? 2.943 -4.146 9.671 1.00 97.38 87 LEU A CA 1
ATOM 713 C C . LEU A 1 87 ? 4.225 -3.309 9.799 1.00 97.38 87 LEU A C 1
ATOM 715 O O . LEU A 1 87 ? 4.513 -2.797 10.877 1.00 97.38 87 LEU A O 1
ATOM 719 N N . SER A 1 88 ? 4.973 -3.158 8.705 1.00 96.88 88 SER A N 1
ATOM 720 C CA . SER A 1 88 ? 6.240 -2.433 8.635 1.00 96.88 88 SER A CA 1
ATOM 721 C C . SER A 1 88 ? 6.240 -1.479 7.445 1.00 96.88 88 SER A C 1
ATOM 723 O O . SER A 1 88 ? 5.689 -1.767 6.380 1.00 96.88 88 SER A O 1
ATOM 725 N N . LYS A 1 89 ? 6.883 -0.330 7.644 1.00 96.50 89 LYS A N 1
ATOM 726 C CA . LYS A 1 89 ? 7.120 0.658 6.598 1.00 96.50 89 LYS A CA 1
ATOM 727 C C . LYS A 1 89 ? 8.155 0.163 5.589 1.00 96.50 89 LYS A C 1
ATOM 729 O O . LYS A 1 89 ? 8.005 0.395 4.394 1.00 96.50 89 LYS A O 1
ATOM 734 N N . GLU A 1 90 ? 9.176 -0.549 6.058 1.00 95.94 90 GLU A N 1
ATOM 735 C CA . GLU A 1 90 ? 10.219 -1.145 5.223 1.00 95.94 90 GLU A CA 1
ATOM 736 C C . GLU A 1 90 ? 9.633 -2.111 4.188 1.00 95.94 90 GLU A C 1
ATOM 738 O O . GLU A 1 90 ? 10.086 -2.125 3.045 1.00 95.94 90 GLU A O 1
ATOM 743 N N . ASP A 1 91 ? 8.603 -2.877 4.553 1.00 95.88 91 ASP A N 1
ATOM 744 C CA . ASP A 1 91 ? 7.928 -3.779 3.613 1.00 95.88 91 ASP A CA 1
ATOM 745 C C . ASP A 1 91 ? 7.172 -3.016 2.517 1.00 95.88 91 ASP A C 1
ATOM 747 O O . ASP A 1 91 ? 7.187 -3.444 1.362 1.00 95.88 91 ASP A O 1
ATOM 751 N N . ILE A 1 92 ? 6.585 -1.853 2.832 1.00 96.69 92 ILE A N 1
ATOM 752 C CA . ILE A 1 92 ? 5.988 -0.981 1.809 1.00 96.69 92 ILE A CA 1
ATOM 753 C C . ILE A 1 92 ? 7.064 -0.468 0.857 1.00 96.69 92 ILE A C 1
ATOM 755 O O . ILE A 1 92 ? 6.882 -0.522 -0.357 1.00 96.69 92 ILE A O 1
ATOM 759 N N . LEU A 1 93 ? 8.187 0.020 1.387 1.00 95.00 93 LEU A N 1
ATOM 760 C CA . LEU A 1 93 ? 9.270 0.559 0.563 1.00 95.00 93 LEU A CA 1
ATOM 761 C C . LEU A 1 93 ? 9.849 -0.510 -0.373 1.00 95.00 93 LEU A C 1
ATOM 763 O O . LEU A 1 93 ? 10.068 -0.228 -1.550 1.00 95.00 93 LEU A O 1
ATOM 767 N N . LYS A 1 94 ? 10.030 -1.745 0.112 1.00 94.88 94 LYS A N 1
ATOM 768 C CA . LYS A 1 94 ? 10.451 -2.884 -0.721 1.00 94.88 94 LYS A CA 1
ATOM 769 C C . LYS A 1 94 ? 9.444 -3.194 -1.824 1.00 94.88 94 LYS A C 1
ATOM 771 O O . LYS A 1 94 ? 9.844 -3.410 -2.963 1.00 94.88 94 LYS A O 1
ATOM 776 N N . ASP A 1 95 ? 8.155 -3.205 -1.501 1.00 93.62 95 ASP A N 1
ATOM 777 C CA . ASP A 1 95 ? 7.092 -3.473 -2.470 1.00 93.62 95 ASP A CA 1
ATOM 778 C C . ASP A 1 95 ? 6.997 -2.367 -3.537 1.00 93.62 95 ASP A C 1
ATOM 780 O O . ASP A 1 95 ? 6.897 -2.643 -4.731 1.00 93.62 95 ASP A O 1
ATOM 784 N N . MET A 1 96 ? 7.119 -1.099 -3.135 1.00 94.25 96 MET A N 1
ATOM 785 C CA . MET A 1 96 ? 7.149 0.036 -4.064 1.00 94.25 96 MET A CA 1
ATOM 786 C C . MET A 1 96 ? 8.379 0.013 -4.977 1.00 94.25 96 MET A C 1
ATOM 788 O O . MET A 1 96 ? 8.254 0.302 -6.171 1.00 94.25 96 MET A O 1
ATOM 792 N N . GLU A 1 97 ? 9.547 -0.353 -4.444 1.00 93.94 97 GLU A N 1
ATOM 793 C CA . GLU A 1 97 ? 10.770 -0.519 -5.231 1.00 93.94 97 GLU A CA 1
ATOM 794 C C . GLU A 1 97 ? 10.644 -1.693 -6.208 1.00 93.94 97 GLU A C 1
ATOM 796 O O . GLU A 1 97 ? 10.976 -1.555 -7.386 1.00 93.94 97 GLU A O 1
ATOM 801 N N . TYR A 1 98 ? 10.071 -2.816 -5.764 1.00 93.56 98 TYR A N 1
ATOM 802 C CA . TYR A 1 98 ? 9.768 -3.954 -6.628 1.00 93.56 98 TYR A CA 1
ATOM 803 C C . TYR A 1 98 ? 8.838 -3.554 -7.783 1.00 93.56 98 TYR A C 1
ATOM 805 O O . TYR A 1 98 ? 9.155 -3.809 -8.946 1.00 93.56 98 TYR A O 1
ATOM 813 N N . GLU A 1 99 ? 7.719 -2.879 -7.497 1.00 92.25 99 GLU A N 1
ATOM 814 C CA . GLU A 1 99 ? 6.786 -2.399 -8.524 1.00 92.25 99 GLU A CA 1
ATOM 815 C C . GLU A 1 99 ? 7.468 -1.467 -9.534 1.00 92.25 99 GLU A C 1
ATOM 817 O O . GLU A 1 99 ? 7.196 -1.542 -10.739 1.00 92.25 99 GLU A O 1
ATOM 822 N N . LYS A 1 100 ? 8.329 -0.566 -9.046 1.00 92.25 100 LYS A N 1
ATOM 823 C CA . LYS A 1 100 ? 9.069 0.385 -9.876 1.00 92.25 100 LYS A CA 1
ATOM 824 C C . LYS A 1 100 ? 10.031 -0.349 -10.805 1.00 92.25 100 LYS A C 1
ATOM 826 O O . LYS A 1 100 ? 9.918 -0.182 -12.018 1.00 92.25 100 LYS A O 1
ATOM 831 N N . LEU A 1 101 ? 10.902 -1.199 -10.260 1.00 93.31 101 LEU A N 1
ATOM 832 C CA . LEU A 1 101 ? 11.870 -1.977 -11.036 1.00 93.31 101 LEU A CA 1
ATOM 833 C C . LEU A 1 101 ? 11.172 -2.881 -12.053 1.00 93.31 101 LEU A C 1
ATOM 835 O O . LEU A 1 101 ? 11.541 -2.895 -13.227 1.00 93.31 101 LEU A O 1
ATOM 839 N N . TYR A 1 102 ? 10.116 -3.582 -11.638 1.00 92.50 102 TYR A N 1
ATOM 840 C CA . TYR A 1 102 ? 9.338 -4.430 -12.536 1.00 92.50 102 TYR A CA 1
ATOM 841 C C . TYR A 1 102 ? 8.722 -3.624 -13.685 1.00 92.50 102 TYR A C 1
ATOM 843 O O . TYR A 1 102 ? 8.802 -4.035 -14.843 1.00 92.50 102 TYR A O 1
ATOM 851 N N . SER A 1 103 ? 8.132 -2.462 -13.390 1.00 90.81 103 SER A N 1
ATOM 852 C CA . SER A 1 103 ? 7.558 -1.574 -14.405 1.00 90.81 103 SER A CA 1
ATOM 853 C C . SER A 1 103 ? 8.623 -1.055 -15.372 1.00 90.81 103 SER A C 1
ATOM 855 O O . SER A 1 103 ? 8.436 -1.133 -16.585 1.00 90.81 103 SER A O 1
ATOM 857 N N . GLU A 1 104 ? 9.757 -0.572 -14.862 1.00 90.62 104 GLU A N 1
ATOM 858 C CA . GLU A 1 104 ? 10.876 -0.087 -15.674 1.00 90.62 104 GLU A CA 1
ATOM 859 C C . GLU A 1 104 ? 11.392 -1.181 -16.612 1.00 90.62 104 GLU A C 1
ATOM 861 O O . GLU A 1 104 ? 11.439 -0.971 -17.826 1.00 90.62 104 GLU A O 1
ATOM 866 N N . ILE A 1 105 ? 11.671 -2.376 -16.083 1.00 90.06 105 ILE A N 1
ATOM 867 C CA . ILE A 1 105 ? 12.119 -3.532 -16.868 1.00 90.06 105 ILE A CA 1
ATOM 868 C C . ILE A 1 105 ? 11.058 -3.920 -17.901 1.00 90.06 105 ILE A C 1
ATOM 870 O O . ILE A 1 105 ? 11.366 -4.034 -19.085 1.00 90.06 105 ILE A O 1
ATOM 874 N N . LYS A 1 106 ? 9.788 -4.062 -17.510 1.00 89.69 106 LYS A N 1
ATOM 875 C CA . LYS A 1 106 ? 8.693 -4.375 -18.442 1.00 89.69 106 LYS A CA 1
ATOM 876 C C . LYS A 1 106 ? 8.600 -3.345 -19.571 1.00 89.69 106 LYS A C 1
ATOM 878 O O . LYS A 1 106 ? 8.395 -3.716 -20.731 1.00 89.69 106 LYS A O 1
ATOM 883 N N . ASN A 1 107 ? 8.756 -2.060 -19.265 1.00 87.94 107 ASN A N 1
ATOM 884 C CA . ASN A 1 107 ? 8.689 -0.968 -20.240 1.00 87.94 107 ASN A CA 1
ATOM 885 C C . ASN A 1 107 ? 9.849 -1.008 -21.246 1.00 87.94 107 ASN A C 1
ATOM 887 O O . ASN A 1 107 ? 9.662 -0.648 -22.412 1.00 87.94 107 ASN A O 1
ATOM 891 N N . LEU A 1 108 ? 11.016 -1.531 -20.851 1.00 88.06 108 LEU A N 1
ATOM 892 C CA . LEU A 1 108 ? 12.121 -1.786 -21.779 1.00 88.06 108 LEU A CA 1
ATOM 893 C C . LEU A 1 108 ? 11.732 -2.763 -22.894 1.00 88.06 108 LEU A C 1
ATOM 895 O O . LEU A 1 108 ? 12.214 -2.602 -24.011 1.00 88.06 108 LEU A O 1
ATOM 899 N N . PHE A 1 109 ? 10.827 -3.712 -22.638 1.00 87.19 109 PHE A N 1
ATOM 900 C CA . PHE A 1 109 ? 10.450 -4.757 -23.598 1.00 87.19 109 PHE A CA 1
ATOM 901 C C . PHE A 1 109 ? 9.079 -4.561 -24.263 1.00 87.19 109 PHE A C 1
ATOM 903 O O . PHE A 1 109 ? 8.813 -5.188 -25.280 1.00 87.19 109 PHE A O 1
ATOM 910 N N . SER A 1 110 ? 8.219 -3.674 -23.757 1.00 84.25 110 SER A N 1
ATOM 911 C CA . SER A 1 110 ? 6.802 -3.598 -24.170 1.00 84.25 110 SER A CA 1
ATOM 912 C C . SER A 1 110 ? 6.461 -2.568 -25.260 1.00 84.25 110 SER A C 1
ATOM 914 O O . SER A 1 110 ? 5.295 -2.446 -25.634 1.00 84.25 110 SER A O 1
ATOM 916 N N . SER A 1 111 ? 7.436 -1.842 -25.819 1.00 79.19 111 SER A N 1
ATOM 917 C CA . SER A 1 111 ? 7.191 -0.929 -26.947 1.00 79.19 111 SER A CA 1
ATOM 918 C C . SER A 1 111 ? 7.287 -1.631 -28.303 1.00 79.19 111 SER A C 1
ATOM 920 O O . SER A 1 111 ? 8.244 -2.347 -28.587 1.00 79.19 111 SER A O 1
ATOM 922 N N . TRP A 1 112 ? 6.346 -1.308 -29.191 1.00 68.56 112 TRP A N 1
ATOM 923 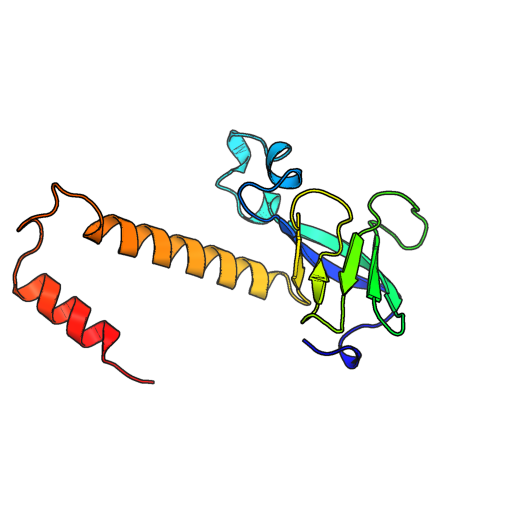C CA . TRP A 1 112 ? 6.320 -1.722 -30.600 1.00 68.56 112 TRP A CA 1
ATOM 924 C C . TRP A 1 112 ? 7.576 -1.303 -31.381 1.00 68.56 112 TRP A C 1
ATOM 926 O O . TRP A 1 112 ? 7.928 -1.930 -32.371 1.00 68.56 112 TRP A O 1
ATOM 936 N N . LYS A 1 113 ? 8.282 -0.258 -30.926 1.00 70.81 113 LYS A N 1
ATOM 937 C CA . LYS A 1 113 ? 9.537 0.221 -31.532 1.00 70.81 113 LYS A CA 1
ATOM 938 C C . LYS A 1 113 ? 10.785 -0.498 -31.007 1.00 70.81 113 LYS A C 1
ATOM 940 O O . LYS A 1 113 ? 11.894 -0.122 -31.370 1.00 70.81 113 LYS A O 1
ATOM 945 N N . ASN A 1 114 ? 10.628 -1.486 -30.126 1.00 74.50 114 ASN A N 1
ATOM 946 C CA . ASN A 1 114 ? 11.757 -2.211 -29.546 1.00 74.50 114 ASN A CA 1
ATOM 947 C C . ASN A 1 114 ? 12.209 -3.412 -30.394 1.00 74.50 114 ASN A C 1
ATOM 949 O O . ASN A 1 114 ? 13.109 -4.138 -29.967 1.00 74.50 114 ASN A O 1
ATOM 953 N N . GLU A 1 115 ? 11.619 -3.639 -31.572 1.00 73.81 115 GLU A N 1
ATOM 954 C CA . GLU A 1 115 ? 12.053 -4.710 -32.469 1.00 73.81 115 GLU A CA 1
ATOM 955 C C . GLU A 1 115 ? 13.546 -4.536 -32.804 1.00 73.81 115 GLU A C 1
ATOM 957 O O . GLU A 1 115 ? 13.971 -3.501 -33.312 1.00 73.81 115 GLU A O 1
ATOM 962 N N . ARG A 1 116 ? 14.364 -5.534 -32.438 1.00 79.00 116 ARG A N 1
ATOM 963 C CA . ARG A 1 116 ? 15.840 -5.524 -32.551 1.00 79.00 116 ARG A CA 1
ATOM 964 C C . ARG A 1 116 ? 16.574 -4.402 -31.799 1.00 79.00 116 ARG A C 1
ATOM 966 O O . ARG A 1 116 ? 17.743 -4.149 -32.077 1.00 79.00 116 ARG A O 1
ATOM 973 N N . LYS A 1 117 ? 15.945 -3.763 -30.809 1.00 88.81 117 LYS A N 1
ATOM 974 C CA . LYS A 1 117 ? 16.601 -2.739 -29.976 1.00 88.81 117 LYS A CA 1
ATOM 975 C C . LYS A 1 117 ? 17.757 -3.294 -29.137 1.00 88.81 117 LYS A C 1
ATOM 977 O O . LYS A 1 117 ? 18.717 -2.577 -28.867 1.00 88.81 117 LYS A O 1
ATOM 982 N N . TYR A 1 118 ? 17.655 -4.552 -28.717 1.00 90.31 118 TYR A N 1
ATOM 983 C CA . TYR A 1 118 ? 18.654 -5.226 -27.891 1.00 90.31 118 TYR A CA 1
ATOM 984 C C . TYR A 1 118 ? 19.426 -6.254 -28.712 1.00 90.31 118 TYR A C 1
ATOM 986 O O . TYR A 1 118 ? 18.860 -6.959 -29.549 1.00 90.31 118 TYR A O 1
ATOM 994 N N . THR A 1 119 ? 20.725 -6.352 -28.451 1.00 92.56 119 THR A N 1
ATOM 995 C CA . THR A 1 119 ? 21.592 -7.373 -29.049 1.00 92.56 119 THR A CA 1
ATOM 996 C C . THR A 1 119 ? 21.251 -8.767 -28.516 1.00 92.56 119 THR A C 1
ATOM 998 O O . THR A 1 119 ? 20.745 -8.911 -27.401 1.00 92.56 119 THR A O 1
ATOM 1001 N N . LEU A 1 120 ? 21.592 -9.814 -29.276 1.00 91.94 120 LEU A N 1
ATOM 1002 C CA . LEU A 1 120 ? 21.397 -11.206 -28.852 1.00 91.94 120 LEU A CA 1
ATOM 1003 C C . LEU A 1 120 ? 22.060 -11.499 -27.494 1.00 91.94 120 LEU A C 1
ATOM 1005 O O . LEU A 1 120 ? 21.428 -12.086 -26.623 1.00 91.94 120 LEU A O 1
ATOM 1009 N N . ASN A 1 121 ? 23.290 -11.017 -27.287 1.00 95.75 121 ASN A N 1
ATOM 1010 C CA . ASN A 1 121 ? 24.024 -11.189 -26.029 1.00 95.75 121 ASN A CA 1
ATOM 1011 C C . ASN A 1 121 ? 23.299 -10.537 -24.834 1.00 95.75 121 ASN A C 1
ATOM 1013 O O . ASN A 1 121 ? 23.246 -11.109 -23.751 1.00 95.75 121 ASN A O 1
ATOM 1017 N N . GLN A 1 122 ? 22.698 -9.354 -25.017 1.00 93.50 122 GLN A N 1
ATOM 1018 C CA . GLN A 1 122 ? 21.912 -8.708 -23.956 1.00 93.50 122 GLN A CA 1
ATOM 1019 C C . GLN A 1 122 ? 20.676 -9.535 -23.588 1.00 93.50 122 GLN A C 1
ATOM 1021 O O . GLN A 1 122 ? 20.391 -9.710 -22.407 1.00 93.50 122 GLN A O 1
ATOM 1026 N N . LEU A 1 123 ? 19.971 -10.077 -24.584 1.00 92.25 123 LEU A N 1
ATOM 1027 C CA . LEU A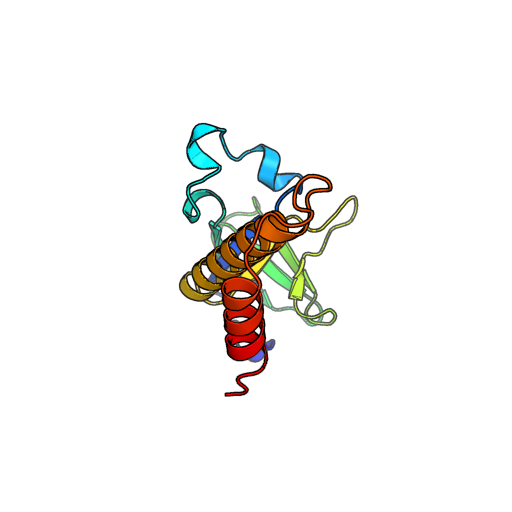 1 123 ? 18.793 -10.915 -24.352 1.00 92.25 123 LEU A CA 1
ATOM 1028 C C . LEU A 1 123 ? 19.155 -12.242 -23.670 1.00 92.25 123 LEU A C 1
ATOM 1030 O O . LEU A 1 123 ? 18.439 -12.675 -22.772 1.00 92.25 123 LEU A O 1
ATOM 1034 N N . GLN A 1 124 ? 20.278 -12.856 -24.051 1.00 94.38 124 GLN A N 1
ATOM 1035 C CA . GLN A 1 124 ? 20.778 -14.081 -23.419 1.00 94.38 124 GLN A CA 1
ATOM 1036 C C . GLN A 1 124 ? 21.103 -13.868 -21.939 1.00 94.38 124 GLN A C 1
ATOM 1038 O O . GLN A 1 124 ? 20.672 -14.667 -21.116 1.00 94.38 124 GLN A O 1
ATOM 1043 N N . LYS A 1 125 ? 21.770 -12.762 -21.586 1.00 94.75 125 LYS A N 1
ATOM 1044 C CA . LYS A 1 125 ? 22.064 -12.431 -20.182 1.00 94.75 125 LYS A CA 1
ATOM 1045 C C . LYS A 1 125 ? 20.809 -12.185 -19.352 1.00 94.75 125 LYS A C 1
ATOM 1047 O O . LYS A 1 125 ? 20.735 -12.627 -18.215 1.00 94.75 125 LYS A O 1
ATOM 1052 N N . VAL A 1 126 ? 19.816 -11.487 -19.907 1.00 92.00 126 VAL A N 1
ATOM 1053 C CA . VAL A 1 126 ? 18.534 -11.282 -19.214 1.00 92.00 126 VAL A CA 1
ATOM 1054 C C . VAL A 1 126 ? 17.838 -12.621 -18.979 1.00 92.00 126 VAL A C 1
ATOM 1056 O O . VAL A 1 126 ? 17.366 -12.863 -17.876 1.00 92.00 126 VAL A O 1
ATOM 1059 N N . LYS A 1 127 ? 17.812 -13.503 -19.987 1.00 92.31 127 LYS A N 1
ATOM 1060 C CA . LYS A 1 127 ? 17.256 -14.852 -19.846 1.00 92.31 127 LYS A CA 1
ATOM 1061 C C . LYS A 1 127 ? 17.964 -15.636 -18.738 1.00 92.31 127 LYS A C 1
ATOM 1063 O O . LYS A 1 127 ? 17.287 -16.170 -17.873 1.00 92.31 127 LYS A O 1
ATOM 1068 N N . GLU A 1 128 ? 19.294 -15.654 -18.748 1.00 94.56 128 GLU A N 1
ATOM 1069 C CA . GLU A 1 128 ? 20.105 -16.339 -17.736 1.00 94.56 128 GLU A CA 1
ATOM 1070 C C . GLU A 1 128 ? 19.780 -15.841 -16.323 1.00 94.56 128 GLU A C 1
ATOM 1072 O O . GLU A 1 128 ? 19.485 -16.648 -15.451 1.00 94.56 128 GLU A O 1
ATOM 1077 N N . ILE A 1 129 ? 19.729 -14.519 -16.114 1.00 92.19 129 ILE A N 1
ATOM 1078 C CA . ILE A 1 129 ? 19.383 -13.924 -14.812 1.00 92.19 129 ILE A CA 1
ATOM 1079 C C . ILE A 1 129 ? 17.982 -14.343 -14.347 1.00 92.19 129 ILE A C 1
ATOM 1081 O O . ILE A 1 129 ? 17.787 -14.593 -13.165 1.00 92.19 129 ILE A O 1
ATOM 1085 N N . LEU A 1 130 ? 17.005 -14.405 -15.256 1.00 87.44 130 LEU A N 1
ATOM 1086 C CA . LEU A 1 130 ? 15.618 -14.748 -14.921 1.00 87.44 130 LEU A CA 1
ATOM 1087 C C . LEU A 1 130 ? 15.387 -16.254 -14.722 1.00 87.44 130 LEU A C 1
ATOM 1089 O O . LEU A 1 130 ? 14.380 -16.634 -14.130 1.00 87.44 130 LEU A O 1
ATOM 1093 N N . GLU A 1 131 ? 16.278 -17.101 -15.238 1.00 92.50 131 GLU A N 1
ATOM 1094 C CA . GLU A 1 131 ? 16.242 -18.558 -15.065 1.00 92.50 131 GLU A CA 1
ATOM 1095 C C . GLU A 1 131 ? 17.066 -19.035 -13.860 1.00 92.50 131 GLU A C 1
ATOM 1097 O O . GLU A 1 131 ? 16.937 -20.195 -13.467 1.00 92.50 131 GLU A O 1
ATOM 1102 N N . LEU A 1 132 ? 17.878 -18.163 -13.250 1.00 87.38 132 LEU A N 1
ATOM 1103 C CA . LEU A 1 132 ? 18.489 -18.439 -11.954 1.00 87.38 132 LEU A CA 1
ATOM 1104 C C . LEU A 1 132 ? 17.381 -18.583 -10.903 1.00 87.38 132 LEU A C 1
ATOM 1106 O O . LEU A 1 132 ? 16.714 -17.620 -10.533 1.00 87.38 132 LEU A O 1
ATOM 1110 N N . THR A 1 133 ? 17.176 -19.811 -10.440 1.00 62.91 133 THR A N 1
ATOM 1111 C CA . THR A 1 133 ? 16.398 -20.108 -9.238 1.00 62.91 133 THR A CA 1
ATOM 1112 C C . THR A 1 133 ? 17.304 -19.994 -8.019 1.00 62.91 133 THR A C 1
ATOM 1114 O O . THR A 1 133 ? 18.343 -20.658 -7.990 1.00 62.91 133 THR A O 1
ATOM 1117 N N . ASP A 1 134 ? 16.896 -19.186 -7.039 1.00 55.72 134 ASP A N 1
ATOM 1118 C CA . ASP A 1 134 ? 17.423 -19.247 -5.667 1.00 55.72 134 ASP A CA 1
ATOM 1119 C C . ASP A 1 134 ? 17.074 -20.586 -4.990 1.00 55.72 134 ASP A C 1
ATOM 1121 O O . ASP A 1 134 ? 15.948 -21.099 -5.219 1.00 55.72 134 ASP A O 1
#

Organism: NCBI:txid1531